Protein AF-A0A0A6P948-F1 (afdb_monomer_lite)

Radius of gyration: 27.47 Å; chains: 1; bounding box: 42×35×69 Å

Foldseek 3Di:
DDDDDDDFDQDPNDTDDPPVCPVVVVDDDDDDDDDDDDDPPPPPPPPPPPDPPPPDDDPDDDDPPPPVPVVVVPPPPDD

Organism: NCBI:txid1003181

Secondary structure (DSSP, 8-state):
---------EETTEEPPPGGGGGGGGS-------PPPPP-------------TT---------TTTTTTSTTTTSSS--

pLDDT: mean 70.95, std 16.71, range [45.78, 93.44]

Sequence (79 aa):
MQTIEFTGELRDGVIKIPEQYKDWIKKSVKVILLWQDPPHSEKISPKTRRIPKGAGCYHSGRSDISQRAEELLFQEESK

Structure (mmCIF, N/CA/C/O backbone):
data_AF-A0A0A6P948-F1
#
_entry.id   AF-A0A0A6P948-F1
#
loop_
_atom_site.group_PDB
_atom_site.id
_atom_site.type_symbol
_atom_site.label_atom_id
_atom_site.label_alt_id
_atom_site.label_comp_id
_atom_site.label_asym_id
_atom_site.label_entity_id
_atom_site.label_seq_id
_atom_site.pdbx_PDB_ins_code
_atom_site.Cartn_x
_atom_site.Cartn_y
_atom_site.Cartn_z
_atom_site.occupancy
_atom_site.B_iso_or_equiv
_atom_site.auth_seq_id
_atom_site.auth_comp_id
_atom_site.auth_asym_id
_atom_site.auth_atom_id
_atom_site.pdbx_PDB_model_num
ATOM 1 N N . MET A 1 1 ? -0.699 16.367 11.284 1.00 67.81 1 MET A N 1
ATOM 2 C CA . MET A 1 1 ? -1.067 15.256 10.377 1.00 67.81 1 MET A CA 1
ATOM 3 C C . MET A 1 1 ? 0.061 14.244 10.404 1.00 67.81 1 MET A C 1
ATOM 5 O O . MET A 1 1 ? 1.203 14.678 10.419 1.00 67.81 1 MET A O 1
ATOM 9 N N . GLN A 1 2 ? -0.242 12.947 10.481 1.00 79.69 2 GLN A N 1
ATOM 10 C CA . GLN A 1 2 ? 0.767 11.885 10.548 1.00 79.69 2 GLN A CA 1
ATOM 11 C C . GLN A 1 2 ? 0.608 10.990 9.316 1.00 79.69 2 GLN A C 1
ATOM 13 O O . GLN A 1 2 ? -0.498 10.518 9.051 1.00 79.69 2 GLN A O 1
ATOM 18 N N . THR A 1 3 ? 1.691 10.812 8.563 1.00 86.75 3 THR A N 1
ATOM 19 C CA . THR A 1 3 ? 1.732 10.008 7.335 1.00 86.75 3 THR A CA 1
ATOM 20 C C . THR A 1 3 ? 2.591 8.780 7.599 1.00 86.75 3 THR A C 1
ATOM 22 O O . THR A 1 3 ? 3.642 8.892 8.227 1.00 86.75 3 THR A O 1
ATOM 25 N N . ILE A 1 4 ? 2.121 7.614 7.161 1.00 88.44 4 ILE A N 1
ATOM 26 C CA . ILE A 1 4 ? 2.854 6.351 7.260 1.00 88.44 4 ILE A CA 1
ATOM 27 C C . ILE A 1 4 ? 3.304 5.972 5.859 1.00 88.44 4 ILE A C 1
ATOM 29 O O . ILE A 1 4 ? 2.483 5.912 4.945 1.00 88.44 4 ILE A O 1
ATOM 33 N N . GLU A 1 5 ? 4.591 5.681 5.717 1.00 91.81 5 GLU A N 1
ATOM 34 C CA . GLU A 1 5 ? 5.183 5.184 4.482 1.00 91.81 5 GLU A CA 1
ATOM 35 C C . GLU A 1 5 ? 5.641 3.742 4.693 1.00 91.81 5 GLU A C 1
ATOM 37 O O . GLU A 1 5 ? 6.273 3.414 5.698 1.00 91.81 5 GLU A O 1
ATOM 42 N N . PHE A 1 6 ? 5.291 2.865 3.756 1.00 91.81 6 PHE A N 1
ATOM 43 C CA . PHE A 1 6 ? 5.777 1.493 3.723 1.00 91.81 6 PHE A CA 1
ATOM 44 C C . PHE A 1 6 ? 5.903 1.026 2.275 1.00 91.81 6 PHE A C 1
ATOM 46 O O . PHE A 1 6 ? 5.142 1.449 1.404 1.00 91.81 6 PHE A O 1
ATOM 53 N N . THR A 1 7 ? 6.848 0.124 2.035 1.00 92.12 7 THR A N 1
ATOM 54 C CA . THR A 1 7 ? 7.011 -0.540 0.741 1.00 92.12 7 THR A CA 1
ATOM 55 C C . THR A 1 7 ? 6.251 -1.859 0.764 1.00 92.12 7 THR A C 1
ATOM 57 O O . THR A 1 7 ? 6.311 -2.602 1.745 1.00 92.12 7 THR A O 1
ATOM 60 N N . GLY A 1 8 ? 5.532 -2.158 -0.313 1.00 90.31 8 GLY A N 1
ATOM 61 C CA . GLY A 1 8 ? 4.797 -3.405 -0.464 1.00 90.31 8 GLY A CA 1
ATOM 62 C C . GLY A 1 8 ? 4.836 -3.890 -1.903 1.00 90.31 8 GLY A C 1
ATOM 63 O O . GLY A 1 8 ? 4.984 -3.103 -2.834 1.00 90.31 8 GLY A O 1
ATOM 64 N N . GLU A 1 9 ? 4.694 -5.196 -2.077 1.00 90.31 9 GLU A N 1
ATOM 65 C CA . GLU A 1 9 ? 4.538 -5.797 -3.396 1.00 90.31 9 GLU A CA 1
ATOM 66 C C . GLU A 1 9 ? 3.061 -5.789 -3.798 1.00 90.31 9 GLU A C 1
ATOM 68 O O . GLU A 1 9 ? 2.190 -6.153 -3.000 1.00 90.31 9 GLU A O 1
ATOM 73 N N . LEU A 1 10 ? 2.782 -5.421 -5.050 1.00 89.25 10 LEU A N 1
ATOM 74 C CA . LEU A 1 10 ? 1.472 -5.632 -5.653 1.00 89.25 10 LEU A CA 1
ATOM 75 C C . LEU A 1 10 ? 1.371 -7.094 -6.102 1.00 89.25 10 LEU A C 1
ATOM 77 O O . LEU A 1 10 ? 2.128 -7.530 -6.967 1.00 89.25 10 LEU A O 1
ATOM 81 N N . ARG A 1 11 ? 0.422 -7.847 -5.541 1.00 91.38 11 ARG A N 1
ATOM 82 C CA . ARG A 1 11 ? 0.109 -9.215 -5.978 1.00 91.38 11 ARG A CA 1
ATOM 83 C C . ARG A 1 11 ? -1.376 -9.310 -6.286 1.00 91.38 11 ARG A C 1
ATOM 85 O O . ARG A 1 11 ? -2.191 -8.951 -5.443 1.00 91.38 11 ARG A O 1
ATOM 92 N N . ASP A 1 12 ? -1.714 -9.734 -7.501 1.00 93.44 12 ASP A N 1
ATOM 93 C CA . ASP A 1 12 ? -3.102 -9.869 -7.974 1.00 93.44 12 ASP A CA 1
ATOM 94 C C . ASP A 1 12 ? -3.938 -8.584 -7.813 1.00 93.44 12 ASP A C 1
ATOM 96 O O . ASP A 1 12 ? -5.114 -8.617 -7.464 1.00 93.44 12 ASP A O 1
ATOM 100 N N . GLY A 1 13 ? -3.310 -7.419 -8.014 1.00 88.31 13 GLY A N 1
ATOM 101 C CA . GLY A 1 13 ? -3.966 -6.120 -7.829 1.00 88.31 13 GLY A CA 1
ATOM 102 C C . GLY A 1 13 ? -4.174 -5.713 -6.364 1.00 88.31 13 GLY A C 1
ATOM 103 O O . GLY A 1 13 ? -4.799 -4.689 -6.101 1.00 88.31 13 GLY A O 1
ATOM 104 N N . VAL A 1 14 ? -3.634 -6.473 -5.407 1.00 91.12 14 VAL A N 1
ATOM 105 C CA . VAL A 1 14 ? -3.769 -6.219 -3.969 1.00 91.12 14 VAL A CA 1
ATOM 106 C C . VAL A 1 14 ? -2.412 -5.884 -3.351 1.00 91.12 14 VAL A C 1
ATOM 108 O O . VAL A 1 14 ? -1.432 -6.610 -3.521 1.00 91.12 14 VAL A O 1
ATOM 111 N N . ILE A 1 15 ? -2.368 -4.792 -2.582 1.00 90.75 15 ILE A N 1
ATOM 112 C CA . ILE A 1 15 ? -1.240 -4.443 -1.709 1.00 90.75 15 ILE A CA 1
ATOM 113 C C . ILE A 1 15 ? -1.646 -4.788 -0.282 1.00 90.75 15 ILE A C 1
ATOM 115 O O . ILE A 1 15 ? -2.622 -4.255 0.249 1.00 90.75 15 ILE A O 1
ATOM 119 N N . LYS A 1 16 ? -0.906 -5.696 0.352 1.00 90.62 16 LYS A N 1
ATOM 120 C CA . LYS A 1 16 ? -1.172 -6.069 1.742 1.00 90.62 16 LYS A CA 1
ATOM 121 C C . LYS A 1 16 ? -0.699 -4.961 2.680 1.00 90.62 16 LYS A C 1
ATOM 123 O O . LYS A 1 16 ? 0.468 -4.582 2.654 1.00 90.62 16 LYS A O 1
ATOM 128 N N . ILE A 1 17 ? -1.603 -4.482 3.532 1.00 90.31 17 ILE A N 1
ATOM 129 C CA . ILE A 1 17 ? -1.265 -3.575 4.633 1.00 90.31 17 ILE A CA 1
ATOM 130 C C . ILE A 1 17 ? -0.485 -4.377 5.696 1.00 90.31 17 ILE A C 1
ATOM 132 O O . ILE A 1 17 ? -0.962 -5.440 6.103 1.00 90.31 17 ILE A O 1
ATOM 136 N N . PRO A 1 18 ? 0.680 -3.899 6.169 1.00 91.94 18 PRO A N 1
ATOM 137 C CA . PRO A 1 18 ? 1.408 -4.529 7.270 1.00 91.94 18 PRO A CA 1
ATOM 138 C C . PRO A 1 18 ? 0.557 -4.675 8.545 1.00 91.94 18 PRO A C 1
ATOM 140 O O . PRO A 1 18 ? -0.196 -3.767 8.897 1.00 91.94 18 PRO A O 1
ATOM 143 N N . GLU A 1 19 ? 0.716 -5.784 9.280 1.00 92.50 19 GLU A N 1
ATOM 144 C CA . GLU A 1 19 ? -0.134 -6.130 10.441 1.00 92.50 19 GLU A CA 1
ATOM 145 C C . GLU A 1 19 ? -0.142 -5.037 11.525 1.00 92.50 19 GLU A C 1
ATOM 147 O O . GLU A 1 19 ? -1.179 -4.734 12.110 1.00 92.50 19 GLU A O 1
ATOM 152 N N . GLN A 1 20 ? 0.994 -4.367 11.724 1.00 91.69 20 GLN A N 1
ATOM 153 C CA . GLN A 1 20 ? 1.154 -3.238 12.651 1.00 91.69 20 GLN A CA 1
ATOM 154 C C . GLN A 1 20 ? 0.239 -2.033 12.355 1.00 91.69 20 GLN A C 1
ATOM 156 O O . GLN A 1 20 ? 0.055 -1.173 13.214 1.00 91.69 20 GLN A O 1
ATOM 161 N N . TYR A 1 21 ? -0.360 -1.968 11.163 1.00 90.00 21 TYR A N 1
ATOM 162 C CA . TYR A 1 21 ? -1.290 -0.913 10.754 1.00 90.00 21 TYR A CA 1
ATOM 163 C C . TYR A 1 21 ? -2.722 -1.420 10.562 1.00 90.00 21 TYR A C 1
ATOM 165 O O . TYR A 1 21 ? -3.571 -0.690 10.057 1.00 90.00 21 TYR A O 1
ATOM 173 N N . LYS A 1 22 ? -3.044 -2.647 10.979 1.00 87.69 22 LYS A N 1
ATOM 174 C CA . LYS A 1 22 ? -4.377 -3.238 10.783 1.00 87.69 22 LYS A CA 1
ATOM 175 C C . LYS A 1 22 ? -5.504 -2.422 11.414 1.00 87.69 22 LYS A C 1
ATOM 177 O O . LYS A 1 22 ? -6.595 -2.332 10.856 1.00 87.69 22 LYS A O 1
ATOM 182 N N . ASP A 1 23 ? -5.231 -1.756 12.533 1.00 88.12 23 ASP A N 1
ATOM 183 C CA . ASP A 1 23 ? -6.206 -0.878 13.186 1.00 88.12 23 ASP A CA 1
ATOM 184 C C . ASP A 1 23 ? -6.536 0.387 12.380 1.00 88.12 23 ASP A C 1
ATOM 186 O O . ASP A 1 23 ? -7.570 1.011 12.616 1.00 88.12 23 ASP A O 1
ATOM 190 N N . TRP A 1 24 ? -5.714 0.751 11.390 1.00 84.25 24 TRP A N 1
ATOM 191 C CA . TRP A 1 24 ? -5.987 1.884 10.504 1.00 84.25 24 TRP A CA 1
ATOM 192 C C . TRP A 1 24 ? -7.094 1.584 9.499 1.00 84.25 24 TRP A C 1
ATOM 194 O O . TRP A 1 24 ? -7.774 2.509 9.069 1.00 84.25 24 TRP A O 1
ATOM 204 N N . ILE A 1 25 ? -7.351 0.307 9.202 1.00 81.44 25 ILE A N 1
ATOM 205 C CA . ILE A 1 25 ? -8.451 -0.124 8.325 1.00 81.44 25 ILE A CA 1
ATOM 206 C C . ILE A 1 25 ? -9.812 0.269 8.923 1.00 81.44 25 ILE A C 1
ATOM 208 O O . ILE A 1 25 ? -10.774 0.502 8.198 1.00 81.44 25 ILE A O 1
ATOM 212 N N . LYS A 1 26 ? -9.896 0.405 10.253 1.00 86.75 26 LYS A N 1
ATOM 213 C CA . LYS A 1 26 ? -11.115 0.839 10.955 1.00 86.75 26 LYS A CA 1
ATOM 214 C C . LYS A 1 26 ? -11.384 2.344 10.819 1.00 86.75 26 LYS A C 1
ATOM 216 O O . LYS A 1 26 ? -12.411 2.818 11.295 1.00 86.75 26 LYS A O 1
ATOM 221 N N . LYS A 1 27 ? -10.461 3.108 10.229 1.00 87.00 27 LYS A N 1
ATOM 222 C CA . LYS A 1 27 ? -10.541 4.565 10.084 1.00 87.00 27 LYS A CA 1
ATOM 223 C C . LYS A 1 27 ? -10.600 4.940 8.607 1.00 87.00 27 LYS A C 1
ATOM 225 O O . LYS A 1 27 ? -10.036 4.262 7.755 1.00 87.00 27 LYS A O 1
ATOM 230 N N . SER A 1 28 ? -11.241 6.063 8.297 1.00 87.62 28 SER A N 1
ATOM 231 C CA . SER A 1 28 ? -11.170 6.634 6.952 1.00 87.62 28 SER A CA 1
ATOM 232 C C . SER A 1 28 ? -9.771 7.205 6.723 1.00 87.62 28 SER A C 1
ATOM 234 O O . SER A 1 28 ? -9.353 8.139 7.408 1.00 87.62 28 SER A O 1
ATOM 236 N N . VAL A 1 29 ? -9.046 6.634 5.765 1.00 87.06 29 VAL A N 1
ATOM 237 C CA . VAL A 1 29 ? -7.672 7.016 5.422 1.00 87.06 29 VAL A CA 1
ATOM 238 C C . VAL A 1 29 ? -7.590 7.426 3.955 1.00 87.06 29 VAL A C 1
ATOM 240 O O . VAL A 1 29 ? -8.334 6.924 3.115 1.00 87.06 29 VAL A O 1
ATOM 243 N N . LYS A 1 30 ? -6.681 8.351 3.642 1.00 88.69 30 LYS A N 1
ATOM 244 C CA . LYS A 1 30 ? -6.296 8.665 2.262 1.00 88.69 30 LYS A CA 1
ATOM 245 C C . LYS A 1 30 ? -5.016 7.903 1.951 1.00 88.69 30 LYS A C 1
ATOM 247 O O . LYS A 1 30 ? -4.079 7.954 2.743 1.00 88.69 30 LYS A O 1
ATOM 252 N N . VAL A 1 31 ? -4.990 7.209 0.819 1.00 87.62 31 VAL A N 1
ATOM 253 C CA . VAL A 1 31 ? -3.851 6.392 0.387 1.00 87.62 31 VAL A CA 1
ATOM 254 C C . VAL A 1 31 ? -3.210 7.052 -0.828 1.00 87.62 31 VAL A C 1
ATOM 256 O O . VAL A 1 31 ? -3.915 7.466 -1.745 1.00 87.62 31 VAL A O 1
ATOM 259 N N . ILE A 1 32 ? -1.882 7.154 -0.823 1.00 90.19 32 ILE A N 1
ATOM 260 C CA . ILE A 1 32 ? -1.076 7.605 -1.960 1.00 90.19 32 ILE A CA 1
ATOM 261 C C . ILE A 1 32 ? -0.210 6.418 -2.373 1.00 90.19 32 ILE A C 1
ATOM 263 O O . ILE A 1 32 ? 0.509 5.868 -1.543 1.00 90.19 32 ILE A O 1
ATOM 267 N N . LEU A 1 33 ? -0.307 6.007 -3.635 1.00 89.25 33 LEU A N 1
ATOM 268 C CA . LEU A 1 33 ? 0.481 4.909 -4.187 1.00 89.25 33 LEU A CA 1
ATOM 269 C C . LEU A 1 33 ? 1.617 5.486 -5.026 1.00 89.25 33 LEU A C 1
ATOM 271 O O . LEU A 1 33 ? 1.370 6.228 -5.975 1.00 89.25 33 LEU A O 1
ATOM 275 N N . LEU A 1 34 ? 2.852 5.139 -4.672 1.00 89.06 34 LEU A N 1
ATOM 276 C CA . LEU A 1 34 ? 4.047 5.480 -5.437 1.00 89.06 34 LEU A CA 1
ATOM 277 C C . LEU A 1 34 ? 4.558 4.206 -6.109 1.00 89.06 34 LEU A C 1
ATOM 279 O O . LEU A 1 34 ? 4.985 3.273 -5.432 1.00 89.06 34 LEU A O 1
ATOM 283 N N . TRP A 1 35 ? 4.474 4.159 -7.437 1.00 84.75 35 TRP A N 1
ATOM 284 C CA . TRP A 1 35 ? 4.999 3.049 -8.226 1.00 84.75 35 TRP A CA 1
ATOM 285 C C . TRP A 1 35 ? 6.470 3.305 -8.546 1.00 84.75 35 TRP A C 1
ATOM 287 O O . TRP A 1 35 ? 6.810 4.369 -9.061 1.00 84.75 35 TRP A O 1
ATOM 297 N N . GLN A 1 36 ? 7.340 2.346 -8.234 1.00 82.00 36 GLN A N 1
ATOM 298 C CA . GLN A 1 36 ? 8.718 2.356 -8.716 1.00 82.00 36 GLN A CA 1
ATOM 299 C C . GLN A 1 36 ? 8.790 1.442 -9.929 1.00 82.00 36 GLN A C 1
ATOM 301 O O . GLN A 1 36 ? 8.510 0.246 -9.822 1.00 82.00 36 GLN A O 1
ATOM 306 N N . ASP A 1 37 ? 9.154 2.002 -11.080 1.00 78.56 37 ASP A N 1
ATOM 307 C CA . ASP A 1 37 ? 9.464 1.177 -12.237 1.00 78.56 37 ASP A CA 1
ATOM 308 C C . ASP A 1 37 ? 10.644 0.262 -11.892 1.00 78.56 37 ASP A C 1
ATOM 310 O O . ASP A 1 37 ? 11.626 0.722 -11.292 1.00 78.56 37 ASP A O 1
ATOM 314 N N . PRO A 1 38 ? 10.570 -1.039 -12.228 1.00 72.56 38 PRO A N 1
ATOM 315 C CA . PRO A 1 38 ? 11.708 -1.919 -12.041 1.00 72.56 38 PRO A CA 1
ATOM 316 C C . PRO A 1 38 ? 12.909 -1.332 -12.793 1.00 72.56 38 PRO A C 1
ATOM 318 O O . PRO A 1 38 ? 12.727 -0.766 -13.878 1.00 72.56 38 PRO A O 1
ATOM 321 N N . PRO A 1 39 ? 14.137 -1.465 -12.256 1.00 71.00 39 PRO A N 1
ATOM 322 C CA . PRO A 1 39 ? 15.323 -1.025 -12.972 1.00 71.00 39 PRO A CA 1
ATOM 323 C C . PRO A 1 39 ? 15.298 -1.712 -14.332 1.00 71.00 39 PRO A C 1
ATOM 325 O O . PRO A 1 39 ? 15.248 -2.942 -14.388 1.00 71.00 39 PRO A O 1
ATOM 328 N N . HIS A 1 40 ? 15.236 -0.920 -15.409 1.00 62.72 40 HIS A N 1
ATOM 329 C CA . HIS A 1 40 ? 15.242 -1.421 -16.778 1.00 62.72 40 HIS A CA 1
ATOM 330 C C . HIS A 1 40 ? 16.351 -2.465 -16.878 1.00 62.72 40 HIS A C 1
ATOM 332 O O . HIS A 1 40 ? 17.529 -2.114 -16.854 1.00 62.72 40 HIS A O 1
ATOM 338 N N . SER A 1 41 ? 15.977 -3.747 -16.950 1.00 58.72 41 SER A N 1
ATOM 339 C CA . SER A 1 41 ? 16.933 -4.805 -17.233 1.00 58.72 41 SER A CA 1
ATOM 340 C C . SER A 1 41 ? 17.597 -4.395 -18.535 1.00 58.72 41 SER A C 1
ATOM 342 O O . SER A 1 41 ? 16.892 -4.225 -19.539 1.00 58.72 41 SER A O 1
ATOM 344 N N . GLU A 1 42 ? 18.904 -4.144 -18.494 1.00 59.75 42 GLU A N 1
ATOM 345 C CA . GLU A 1 42 ? 19.688 -3.786 -19.665 1.00 59.75 42 GLU A CA 1
ATOM 346 C C . GLU A 1 42 ? 19.257 -4.700 -20.804 1.00 59.75 42 GLU A C 1
ATOM 348 O O . GLU A 1 42 ? 19.308 -5.927 -20.683 1.00 59.75 42 GLU A O 1
ATOM 353 N N . LYS A 1 43 ? 18.715 -4.098 -21.869 1.00 57.12 43 LYS A N 1
ATOM 354 C CA . LYS A 1 43 ? 18.297 -4.824 -23.064 1.00 57.12 43 LYS A CA 1
ATOM 355 C C . LYS A 1 43 ? 19.473 -5.704 -23.453 1.00 57.12 43 LYS A C 1
ATOM 357 O O . LYS A 1 43 ? 20.492 -5.187 -23.907 1.00 57.12 43 LYS A O 1
ATOM 362 N N . ILE A 1 44 ? 19.334 -7.016 -23.269 1.00 61.22 44 ILE A N 1
ATOM 363 C CA . ILE A 1 44 ? 20.244 -7.989 -23.856 1.00 61.22 44 ILE A CA 1
ATOM 364 C C . ILE A 1 44 ? 20.188 -7.672 -25.343 1.00 61.22 44 ILE A C 1
ATOM 366 O O . ILE A 1 44 ? 19.169 -7.904 -25.998 1.00 61.22 44 ILE A O 1
ATOM 370 N N . SER A 1 45 ? 21.239 -7.025 -25.845 1.00 61.41 45 SER A N 1
ATOM 371 C CA . SER A 1 45 ? 21.342 -6.704 -27.254 1.00 61.41 45 SER A CA 1
ATOM 372 C C . SER A 1 45 ? 21.142 -8.018 -28.004 1.00 61.41 45 SER A C 1
ATOM 374 O O . SER A 1 45 ? 21.720 -9.040 -27.606 1.00 61.41 45 SER A O 1
ATOM 376 N N . PRO A 1 46 ? 20.271 -8.064 -29.026 1.00 57.75 46 PRO A N 1
ATOM 377 C CA . PRO A 1 46 ? 20.108 -9.283 -29.788 1.00 57.75 46 PRO A CA 1
ATOM 378 C C . PRO A 1 46 ? 21.495 -9.619 -30.322 1.00 57.75 46 PRO A C 1
A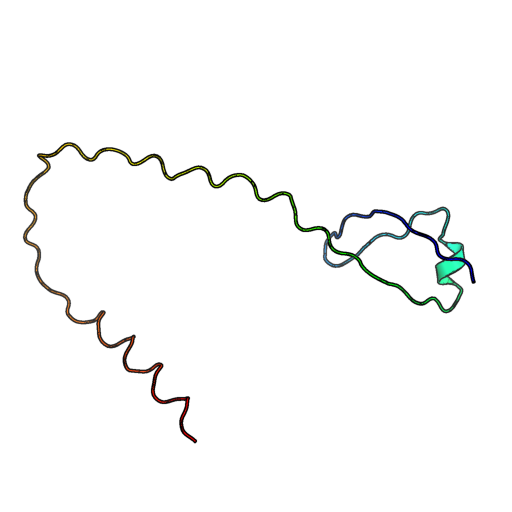TOM 380 O O . PRO A 1 46 ? 22.057 -8.850 -31.100 1.00 57.75 46 PRO A O 1
ATOM 383 N N . LYS A 1 47 ? 22.088 -10.724 -29.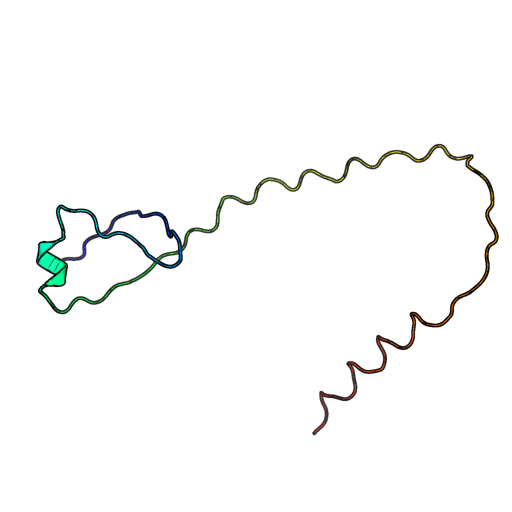846 1.00 61.25 47 LYS A N 1
ATOM 384 C CA . LYS A 1 47 ? 23.329 -11.257 -30.406 1.00 61.25 47 LYS A CA 1
ATOM 385 C C . LYS A 1 47 ? 23.063 -11.392 -31.893 1.00 61.25 47 LYS A C 1
ATOM 387 O O . LYS A 1 47 ? 22.348 -12.307 -32.301 1.00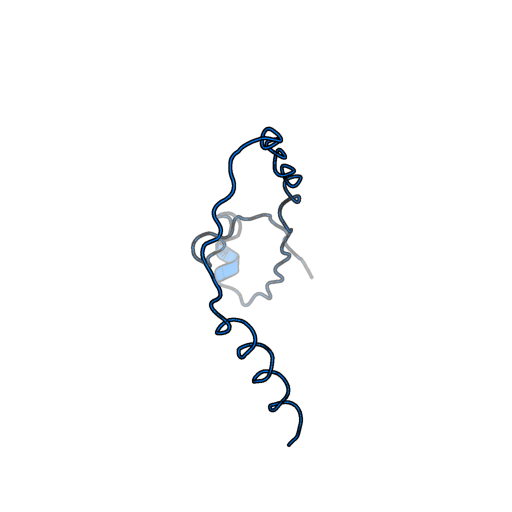 61.25 47 LYS A O 1
ATOM 392 N N . THR A 1 48 ? 23.607 -10.470 -32.682 1.00 56.53 48 THR A N 1
ATOM 393 C CA . THR A 1 48 ? 23.559 -10.517 -34.134 1.00 56.53 48 THR A CA 1
ATOM 394 C C . THR A 1 48 ? 24.274 -11.798 -34.520 1.00 56.53 48 THR A C 1
ATOM 396 O O . THR A 1 48 ? 25.503 -11.844 -34.594 1.00 56.53 48 THR A O 1
ATOM 399 N N . ARG A 1 49 ? 23.519 -12.889 -34.679 1.00 60.09 49 ARG A N 1
ATOM 400 C CA . ARG A 1 49 ? 24.040 -14.113 -35.270 1.00 60.09 49 ARG A CA 1
ATOM 401 C C . ARG A 1 49 ? 24.454 -13.692 -36.667 1.00 60.09 49 ARG A C 1
ATOM 403 O O . ARG A 1 49 ? 23.602 -13.386 -37.497 1.00 60.09 49 ARG A O 1
ATOM 410 N N . ARG A 1 50 ? 25.763 -13.569 -36.891 1.00 61.41 50 ARG A N 1
ATOM 411 C CA . ARG A 1 50 ? 26.315 -13.322 -38.219 1.00 61.41 50 ARG A CA 1
ATOM 412 C C . ARG A 1 50 ? 25.869 -14.495 -39.079 1.00 61.41 50 ARG A C 1
ATOM 414 O O . ARG A 1 50 ? 26.414 -15.586 -38.953 1.00 61.41 50 ARG A O 1
ATOM 421 N N . ILE A 1 51 ? 24.836 -14.278 -39.888 1.00 62.78 51 ILE A N 1
ATOM 422 C CA . ILE A 1 51 ? 24.464 -15.216 -40.938 1.00 62.78 51 ILE A CA 1
ATOM 423 C C . ILE A 1 51 ? 25.707 -15.326 -41.830 1.00 62.78 51 ILE A C 1
ATOM 425 O O . ILE A 1 51 ? 26.225 -14.287 -42.259 1.00 62.78 51 ILE A O 1
ATOM 429 N N . PRO A 1 52 ? 26.255 -16.531 -42.058 1.00 60.59 52 PRO A N 1
ATOM 430 C CA . PRO A 1 52 ? 27.376 -16.685 -42.967 1.00 60.59 52 PRO A CA 1
ATOM 431 C C . PRO A 1 52 ? 26.960 -16.146 -44.339 1.00 60.59 52 PRO A C 1
ATOM 433 O O . PRO A 1 52 ? 25.938 -16.549 -44.896 1.00 60.59 52 PRO A O 1
ATOM 436 N N . LYS A 1 53 ? 27.739 -15.193 -44.864 1.00 59.94 5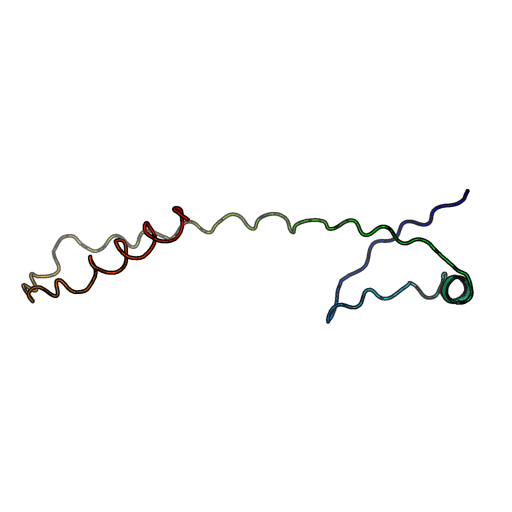3 LYS A N 1
ATOM 437 C CA . LYS A 1 53 ? 27.584 -14.687 -46.231 1.00 59.94 53 LYS A CA 1
ATOM 438 C C . LYS A 1 53 ? 27.790 -15.875 -47.173 1.00 59.94 53 LYS A C 1
ATOM 440 O O . LYS A 1 53 ? 28.924 -16.294 -47.366 1.00 59.94 53 LYS A O 1
ATOM 445 N N . GLY A 1 54 ? 26.709 -16.455 -47.688 1.00 59.38 54 GLY A N 1
ATOM 446 C CA . GLY A 1 54 ? 26.805 -17.606 -48.592 1.00 59.38 54 GLY A CA 1
ATOM 447 C C . GLY A 1 54 ? 25.634 -18.588 -48.592 1.00 59.38 54 GLY A C 1
ATOM 448 O O . GLY A 1 54 ? 25.660 -19.527 -49.379 1.00 59.38 54 GLY A O 1
ATOM 449 N N . ALA A 1 55 ? 24.597 -18.404 -47.773 1.00 56.34 55 ALA A N 1
ATOM 450 C CA . ALA A 1 55 ? 23.399 -19.239 -47.858 1.00 56.34 55 ALA A CA 1
ATOM 451 C C . ALA A 1 55 ? 22.427 -18.711 -48.930 1.00 56.34 55 ALA A C 1
ATOM 453 O O . ALA A 1 55 ? 21.540 -17.919 -48.640 1.00 56.34 55 ALA A O 1
ATOM 454 N N . GLY A 1 56 ? 22.664 -19.145 -50.169 1.00 49.78 56 GLY A N 1
ATOM 455 C CA . GLY A 1 56 ? 21.641 -19.636 -51.097 1.00 49.78 56 GLY A CA 1
ATOM 456 C C . GLY A 1 56 ? 20.420 -18.764 -51.399 1.00 49.78 56 GLY A C 1
ATOM 457 O O . GLY A 1 56 ? 19.496 -18.629 -50.605 1.00 49.78 56 GLY A O 1
ATOM 458 N N . CYS A 1 57 ? 20.381 -18.300 -52.642 1.00 56.38 57 CYS A N 1
ATOM 459 C CA . CYS A 1 57 ? 19.223 -17.799 -53.361 1.00 56.38 57 CYS A CA 1
ATOM 460 C C . CYS A 1 57 ? 17.960 -18.663 -53.156 1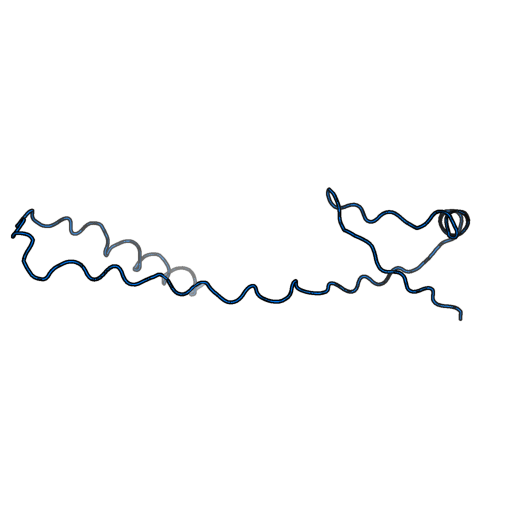.00 56.38 57 CYS A C 1
ATOM 462 O O . CYS A 1 57 ? 17.892 -19.773 -53.677 1.00 56.38 57 CYS A O 1
ATOM 464 N N . TYR A 1 58 ? 16.916 -18.107 -52.539 1.00 56.94 58 TYR A N 1
ATOM 465 C CA . TYR A 1 58 ? 15.539 -18.524 -52.809 1.00 56.94 58 TYR A CA 1
ATOM 466 C C . TYR A 1 58 ? 14.794 -17.332 -53.394 1.00 56.94 58 TYR A C 1
ATOM 468 O O . TYR A 1 58 ? 14.366 -16.418 -52.696 1.00 56.94 58 TYR A O 1
ATOM 476 N N . HIS A 1 59 ? 14.692 -17.335 -54.721 1.00 55.34 59 HIS A N 1
ATOM 477 C CA . HIS A 1 59 ? 13.750 -16.498 -55.443 1.00 55.34 59 HIS A CA 1
ATOM 478 C C . HIS A 1 59 ? 12.382 -17.167 -55.276 1.00 55.34 59 HIS A C 1
ATOM 480 O O . HIS A 1 59 ? 12.018 -18.034 -56.064 1.00 55.34 59 HIS A O 1
ATOM 486 N N . SER A 1 60 ? 11.641 -16.825 -54.224 1.00 57.50 60 SER A N 1
ATOM 487 C CA . SER A 1 60 ? 10.210 -17.124 -54.143 1.00 57.50 60 SER A CA 1
ATOM 488 C C . SER A 1 60 ? 9.470 -15.797 -54.108 1.00 57.50 60 SER A C 1
ATOM 490 O O . SER A 1 60 ? 9.743 -14.950 -53.260 1.00 57.50 60 SER A O 1
ATOM 492 N N . GLY A 1 61 ? 8.616 -15.602 -55.106 1.00 50.16 61 GLY A N 1
ATOM 493 C CA . GLY A 1 61 ? 8.044 -14.319 -55.469 1.00 50.16 61 GLY A CA 1
ATOM 494 C C . GLY A 1 61 ? 7.145 -13.679 -54.415 1.00 50.16 61 GLY A C 1
ATOM 495 O O . GLY A 1 61 ? 6.598 -14.333 -53.535 1.00 50.16 61 GLY A O 1
ATOM 496 N N . ARG A 1 62 ? 7.011 -12.360 -54.586 1.00 49.22 62 ARG A N 1
ATOM 497 C CA . ARG A 1 62 ? 5.809 -11.537 -54.388 1.00 49.22 62 ARG A CA 1
ATOM 498 C C . ARG A 1 62 ? 4.697 -12.122 -53.510 1.00 49.22 62 ARG A C 1
ATOM 500 O O . ARG A 1 62 ? 4.006 -13.065 -53.886 1.00 49.22 62 ARG A O 1
ATOM 507 N N . SER A 1 63 ? 4.378 -11.394 -52.448 1.00 49.28 63 SER A N 1
ATOM 508 C CA . SER A 1 63 ? 2.996 -11.242 -51.991 1.00 49.28 63 SER A CA 1
ATOM 509 C C . SER A 1 63 ? 2.788 -9.787 -51.567 1.00 49.28 63 SER A C 1
ATOM 511 O O . SER A 1 63 ? 3.111 -9.394 -50.451 1.00 49.28 63 SER A O 1
ATOM 513 N N . ASP A 1 64 ? 2.259 -8.987 -52.495 1.00 51.19 64 ASP A N 1
ATOM 514 C CA . ASP A 1 64 ? 1.939 -7.552 -52.386 1.00 51.19 64 ASP A CA 1
ATOM 515 C C . ASP A 1 64 ? 0.755 -7.250 -51.427 1.00 51.19 64 ASP A C 1
ATOM 517 O O . ASP A 1 64 ? 0.057 -6.251 -51.569 1.00 51.19 64 ASP A O 1
ATOM 521 N N . ILE A 1 65 ? 0.482 -8.108 -50.437 1.00 52.75 65 ILE A N 1
ATOM 522 C CA . ILE A 1 65 ? -0.666 -7.951 -49.519 1.00 52.75 65 ILE A CA 1
ATOM 523 C C . ILE A 1 65 ? -0.300 -7.069 -48.311 1.00 52.75 65 ILE A C 1
ATOM 525 O O . ILE A 1 65 ? -1.176 -6.500 -47.664 1.00 52.75 65 ILE A O 1
ATOM 529 N N . SER A 1 66 ? 0.992 -6.884 -48.022 1.00 49.75 66 SER A N 1
ATOM 530 C CA . SER A 1 66 ? 1.429 -6.206 -46.794 1.00 49.75 66 SER A CA 1
ATOM 531 C C . SER A 1 66 ? 1.444 -4.673 -46.861 1.00 49.75 66 SER A C 1
ATOM 533 O O . SER A 1 66 ? 1.597 -4.047 -45.818 1.00 49.75 66 SER A O 1
ATOM 535 N N . GLN A 1 67 ? 1.271 -4.049 -48.034 1.00 49.59 67 GLN A N 1
ATOM 536 C CA . GLN A 1 67 ? 1.243 -2.579 -48.146 1.00 49.59 67 GLN A CA 1
ATOM 537 C C . GLN A 1 67 ? -0.137 -1.957 -47.886 1.00 49.59 67 GLN A C 1
ATOM 539 O O . GLN A 1 67 ? -0.219 -0.766 -47.613 1.00 49.59 67 GLN A O 1
ATOM 544 N N . ARG A 1 68 ? -1.228 -2.737 -47.900 1.00 50.88 68 ARG A N 1
ATOM 545 C CA . ARG A 1 68 ? -2.588 -2.184 -47.746 1.00 50.88 68 ARG A CA 1
ATOM 546 C C . ARG A 1 68 ? -3.030 -1.974 -46.290 1.00 50.88 68 ARG A C 1
ATOM 548 O O . ARG A 1 68 ? -4.120 -1.466 -46.055 1.00 50.88 68 ARG A O 1
ATOM 555 N N . ALA A 1 69 ? -2.212 -2.363 -45.312 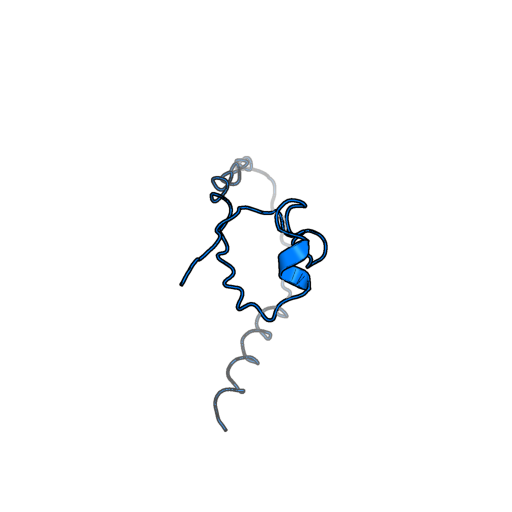1.00 48.38 69 ALA A N 1
ATOM 556 C CA . ALA A 1 69 ? -2.539 -2.177 -43.898 1.00 48.38 69 ALA A CA 1
ATOM 557 C C . ALA A 1 69 ? -2.213 -0.762 -43.382 1.00 48.38 69 ALA A C 1
ATOM 559 O O . ALA A 1 69 ? -2.861 -0.309 -42.444 1.00 48.38 69 ALA A O 1
ATOM 560 N N . GLU A 1 70 ? -1.270 -0.040 -44.000 1.00 53.41 70 GLU A N 1
ATOM 561 C CA . GLU A 1 70 ? -0.911 1.315 -43.544 1.00 53.41 70 GLU A CA 1
ATOM 562 C C . GLU A 1 70 ? -1.843 2.413 -44.084 1.00 53.41 70 GLU A C 1
ATOM 564 O O . GLU A 1 70 ? -1.943 3.482 -43.491 1.00 53.41 70 GLU A O 1
ATOM 569 N N . GLU A 1 71 ? -2.596 2.153 -45.156 1.00 52.84 71 GLU A N 1
ATOM 570 C CA . GLU A 1 71 ? -3.468 3.161 -45.782 1.00 52.84 71 GLU A CA 1
ATOM 571 C C . GLU A 1 71 ? -4.832 3.321 -45.073 1.00 52.84 71 GLU A C 1
ATOM 573 O O . GLU A 1 71 ? -5.522 4.320 -45.266 1.00 52.84 71 GLU A O 1
ATOM 578 N N . LEU A 1 72 ? -5.220 2.372 -44.209 1.00 53.97 72 LEU A N 1
ATOM 579 C CA . LEU A 1 72 ? -6.487 2.421 -43.460 1.00 53.97 72 LEU A CA 1
ATOM 580 C C . LEU A 1 72 ? -6.396 3.160 -42.116 1.00 53.97 72 LEU A C 1
ATOM 582 O O . LEU A 1 72 ? -7.432 3.497 -41.553 1.00 53.97 72 LEU A O 1
ATOM 586 N N . LEU A 1 73 ? -5.193 3.451 -41.613 1.00 54.97 73 LEU A N 1
ATOM 587 C CA . LEU A 1 73 ? -5.011 4.159 -40.337 1.00 54.97 73 LEU A CA 1
ATOM 588 C C . LEU A 1 73 ? -5.027 5.691 -40.468 1.00 54.97 73 LEU A C 1
ATOM 590 O O . LEU A 1 73 ? -5.162 6.378 -39.464 1.00 54.97 73 LEU A O 1
ATOM 594 N N . PHE A 1 74 ? -4.957 6.237 -41.686 1.00 54.16 74 PHE A N 1
ATOM 595 C CA . PHE A 1 74 ? -4.969 7.689 -41.923 1.00 54.16 74 PHE A CA 1
ATOM 596 C C . PHE A 1 74 ? -6.357 8.280 -42.235 1.00 54.16 74 PHE A C 1
ATOM 598 O O . PHE A 1 74 ? -6.462 9.481 -42.469 1.00 54.16 74 PHE A O 1
ATOM 605 N N . GLN A 1 75 ? -7.431 7.479 -42.241 1.00 52.09 75 GLN A N 1
ATOM 606 C CA . GLN A 1 75 ? -8.797 7.970 -42.507 1.00 52.09 75 GLN A CA 1
ATOM 607 C C . GLN A 1 75 ? -9.644 8.252 -41.253 1.00 52.09 75 GLN A C 1
ATOM 609 O O . GLN A 1 75 ? -10.727 8.813 -41.390 1.00 52.09 75 GLN A O 1
ATOM 614 N N . GLU A 1 76 ? -9.169 7.938 -40.042 1.00 53.66 76 GLU A N 1
ATOM 615 C CA . GLU A 1 76 ? -9.915 8.200 -38.794 1.00 53.66 76 GLU A CA 1
ATOM 616 C C . GLU A 1 76 ? -9.546 9.514 -38.074 1.00 53.66 76 GLU A C 1
ATOM 618 O O . GLU A 1 76 ? -10.098 9.796 -37.017 1.00 53.66 76 GLU A O 1
ATOM 623 N N . GLU A 1 77 ? -8.684 10.367 -38.642 1.00 53.59 77 GLU A N 1
ATOM 624 C CA . GLU A 1 77 ? -8.373 11.704 -38.083 1.00 53.59 77 GLU A CA 1
ATOM 625 C C . GLU A 1 77 ? -9.016 12.873 -38.858 1.00 53.59 77 GLU A C 1
ATOM 627 O O . GLU A 1 77 ? -8.548 14.012 -38.829 1.00 53.59 77 GLU A O 1
ATOM 632 N N . SER A 1 78 ? -10.122 12.640 -39.565 1.00 52.75 78 SER A N 1
ATOM 633 C CA . SER A 1 78 ? -10.940 13.742 -40.089 1.00 52.75 78 SER A CA 1
ATOM 634 C C . SER A 1 78 ? -12.424 13.429 -40.031 1.00 52.75 78 SER A C 1
ATOM 636 O O . SER A 1 78 ? -13.041 13.051 -41.029 1.00 52.75 78 SER A O 1
ATOM 638 N N . LYS A 1 79 ? -13.011 13.665 -38.858 1.00 45.78 79 LYS A N 1
ATOM 639 C CA . LYS A 1 79 ? -14.384 14.150 -38.772 1.00 45.78 79 LYS A CA 1
ATOM 640 C C . LYS A 1 79 ? -14.604 15.021 -37.543 1.00 45.78 79 LYS A C 1
ATOM 642 O O . LYS A 1 79 ? -14.114 14.637 -36.462 1.00 45.78 79 LYS A O 1
#